Protein AF-F0G5N1-F1 (afdb_monomer_lite)

Structure (mmCIF, N/CA/C/O backbone):
data_AF-F0G5N1-F1
#
_entry.id   AF-F0G5N1-F1
#
loop_
_atom_site.group_PDB
_atom_site.id
_atom_site.type_symbol
_atom_site.label_atom_id
_atom_site.label_alt_id
_atom_site.label_comp_id
_atom_site.label_asym_id
_atom_site.label_entity_id
_atom_site.label_seq_id
_atom_site.pdbx_PDB_ins_code
_atom_site.Cartn_x
_atom_site.Cartn_y
_atom_site.Cartn_z
_atom_site.occupancy
_atom_site.B_iso_or_equiv
_atom_site.auth_seq_id
_atom_site.auth_comp_id
_atom_site.auth_asym_id
_atom_site.auth_atom_id
_atom_site.pdbx_PDB_model_num
ATOM 1 N N . MET A 1 1 ? 27.054 -14.578 11.224 1.00 47.31 1 MET A N 1
ATOM 2 C CA . MET A 1 1 ? 26.216 -15.204 10.179 1.00 47.31 1 MET A CA 1
ATOM 3 C C . MET A 1 1 ? 25.642 -14.077 9.325 1.00 47.31 1 MET A C 1
ATOM 5 O O . MET A 1 1 ? 25.697 -12.937 9.751 1.00 47.31 1 MET A O 1
ATOM 9 N N . SER A 1 2 ? 25.310 -14.370 8.075 1.00 49.06 2 SER A N 1
ATOM 10 C CA . SER A 1 2 ? 25.343 -13.484 6.900 1.00 49.06 2 SER A CA 1
ATOM 11 C C . SER A 1 2 ? 24.280 -12.358 6.835 1.00 49.06 2 SER A C 1
ATOM 13 O O . SER A 1 2 ? 23.514 -12.326 5.884 1.00 49.06 2 SER A O 1
ATOM 15 N N . ASP A 1 3 ? 24.235 -11.411 7.776 1.00 62.47 3 ASP A N 1
ATOM 16 C CA . ASP A 1 3 ? 23.139 -10.412 7.844 1.00 62.47 3 ASP A CA 1
ATOM 17 C C . ASP A 1 3 ? 23.332 -9.131 6.999 1.00 62.47 3 ASP A C 1
ATOM 19 O O . ASP A 1 3 ? 22.453 -8.276 6.939 1.00 62.47 3 ASP A O 1
ATOM 23 N N . THR A 1 4 ? 24.475 -8.940 6.331 1.00 57.16 4 THR A N 1
ATOM 24 C CA . THR A 1 4 ? 24.813 -7.635 5.711 1.00 57.16 4 THR A CA 1
ATOM 25 C C . THR A 1 4 ? 24.455 -7.517 4.219 1.00 57.16 4 THR A C 1
ATOM 27 O O . THR A 1 4 ? 24.515 -6.420 3.662 1.00 57.16 4 THR A O 1
ATOM 30 N N . GLN A 1 5 ? 24.069 -8.610 3.550 1.00 58.44 5 GLN A N 1
ATOM 31 C CA . GLN A 1 5 ? 23.867 -8.638 2.089 1.00 58.44 5 GLN A CA 1
ATOM 32 C C . GLN A 1 5 ? 22.385 -8.555 1.660 1.00 58.44 5 GLN A C 1
ATOM 34 O O . GLN A 1 5 ? 22.106 -8.136 0.536 1.00 58.44 5 GLN A O 1
ATOM 39 N N . ASP A 1 6 ? 21.437 -8.893 2.539 1.00 69.12 6 ASP A N 1
ATOM 40 C CA . ASP A 1 6 ? 20.023 -9.099 2.175 1.00 69.12 6 ASP A CA 1
ATOM 41 C C . ASP A 1 6 ? 19.274 -7.822 1.776 1.00 69.12 6 ASP A C 1
ATOM 43 O O . ASP A 1 6 ? 18.419 -7.850 0.890 1.00 69.12 6 ASP A O 1
ATOM 47 N N . TRP A 1 7 ? 19.636 -6.669 2.341 1.00 72.38 7 TRP A N 1
ATOM 48 C CA . TRP A 1 7 ? 19.013 -5.393 1.968 1.00 72.38 7 TRP A CA 1
ATOM 49 C C . TRP A 1 7 ? 19.323 -4.991 0.518 1.00 72.38 7 TRP A C 1
ATOM 51 O O . TRP A 1 7 ? 18.524 -4.330 -0.133 1.00 72.38 7 TRP A O 1
ATOM 61 N N . ARG A 1 8 ? 20.465 -5.414 -0.046 1.00 74.06 8 ARG A N 1
ATOM 62 C CA . ARG A 1 8 ? 20.776 -5.117 -1.457 1.00 74.06 8 ARG A CA 1
ATOM 63 C C . ARG A 1 8 ? 19.803 -5.823 -2.386 1.00 74.06 8 ARG A C 1
ATOM 65 O O . ARG A 1 8 ? 19.504 -5.309 -3.457 1.00 74.06 8 ARG A O 1
ATOM 72 N N . ALA A 1 9 ? 19.295 -6.978 -1.961 1.00 74.88 9 ALA A N 1
ATOM 73 C CA . ALA A 1 9 ? 18.323 -7.725 -2.729 1.00 74.88 9 ALA A CA 1
ATOM 74 C C . ALA A 1 9 ? 17.002 -6.939 -2.857 1.00 74.88 9 ALA A C 1
ATOM 76 O O . ALA A 1 9 ? 16.351 -7.038 -3.893 1.00 74.88 9 ALA A O 1
ATOM 77 N N . THR A 1 10 ? 16.614 -6.121 -1.867 1.00 77.44 10 THR A N 1
ATOM 78 C CA . THR A 1 10 ? 15.389 -5.296 -1.950 1.00 77.44 10 THR A CA 1
ATOM 79 C C . THR A 1 10 ? 15.503 -4.139 -2.935 1.00 77.44 10 THR A C 1
ATOM 81 O O . THR A 1 10 ? 14.481 -3.662 -3.410 1.00 77.44 10 THR A O 1
ATOM 84 N N . LEU A 1 11 ? 16.720 -3.726 -3.290 1.00 78.50 11 LEU A N 1
ATOM 85 C CA . LEU A 1 11 ? 16.973 -2.660 -4.262 1.00 78.50 11 LEU A CA 1
ATOM 86 C C . LEU A 1 11 ? 17.160 -3.166 -5.694 1.00 78.50 11 LEU A C 1
ATOM 88 O O . LEU A 1 11 ? 17.435 -2.367 -6.586 1.00 78.50 11 LEU A O 1
ATOM 92 N N . ASP A 1 12 ? 17.040 -4.475 -5.924 1.00 82.31 12 ASP A N 1
ATOM 93 C CA . ASP A 1 12 ? 17.189 -5.057 -7.252 1.00 82.31 12 ASP A CA 1
ATOM 94 C C . ASP A 1 12 ? 16.076 -4.546 -8.198 1.00 82.31 12 ASP A C 1
ATOM 96 O O . ASP A 1 12 ? 14.892 -4.819 -7.954 1.00 82.31 12 ASP A O 1
ATOM 100 N N . PRO A 1 13 ? 16.412 -3.836 -9.295 1.00 78.94 13 PRO A N 1
ATOM 101 C CA . PRO A 1 13 ? 15.431 -3.375 -10.281 1.00 78.94 13 PRO A CA 1
ATOM 102 C C . PRO A 1 13 ? 14.698 -4.520 -10.993 1.00 78.94 13 PRO A C 1
ATOM 104 O O . PRO A 1 13 ? 13.602 -4.322 -11.521 1.00 78.94 13 PRO A O 1
ATOM 107 N N . ALA A 1 14 ? 15.287 -5.721 -11.022 1.00 82.06 14 ALA A N 1
ATOM 108 C CA . ALA A 1 14 ? 14.671 -6.910 -11.602 1.00 82.06 14 ALA A CA 1
ATOM 109 C C . ALA A 1 14 ? 13.633 -7.555 -10.670 1.00 82.06 14 ALA A C 1
ATOM 111 O O . ALA A 1 14 ? 12.860 -8.407 -11.113 1.00 82.06 14 ALA A O 1
ATOM 112 N N . ARG A 1 15 ? 13.575 -7.153 -9.392 1.00 82.50 15 ARG A N 1
ATOM 113 C CA . ARG A 1 15 ? 12.568 -7.646 -8.452 1.00 82.50 15 ARG A CA 1
ATOM 114 C C . ARG A 1 15 ? 11.193 -7.112 -8.836 1.00 82.50 15 ARG A C 1
ATOM 116 O O . ARG A 1 15 ? 10.990 -5.907 -8.984 1.00 82.50 15 ARG A O 1
ATOM 123 N N . LYS A 1 16 ? 10.242 -8.030 -8.967 1.00 84.88 16 LYS A N 1
ATOM 124 C CA . LYS A 1 16 ? 8.851 -7.726 -9.289 1.00 84.88 16 LYS A CA 1
ATOM 125 C C . LYS A 1 16 ? 7.947 -8.108 -8.130 1.00 84.88 16 LYS A C 1
ATOM 127 O O . LYS A 1 16 ? 8.189 -9.098 -7.440 1.00 84.88 16 LYS A O 1
ATOM 132 N N . SER A 1 17 ? 6.936 -7.282 -7.907 1.00 84.50 17 SER A N 1
ATOM 133 C CA . SER A 1 17 ? 5.834 -7.603 -7.014 1.00 84.50 17 SER A CA 1
ATOM 134 C C . SER A 1 17 ? 4.906 -8.609 -7.687 1.00 84.50 17 SER A C 1
ATOM 136 O O . SER A 1 17 ? 4.835 -8.687 -8.912 1.00 84.50 17 SER A O 1
ATOM 138 N N . TRP A 1 18 ? 4.153 -9.346 -6.878 1.00 85.56 18 TRP A N 1
ATOM 139 C CA . TRP A 1 18 ? 2.984 -10.091 -7.350 1.00 85.56 18 TRP A CA 1
ATOM 140 C C . TRP A 1 18 ? 1.841 -9.154 -7.770 1.00 85.56 18 TRP A C 1
ATOM 142 O O . TRP A 1 18 ? 0.916 -9.580 -8.452 1.00 85.56 18 TRP A O 1
ATOM 152 N N . LEU A 1 19 ? 1.907 -7.886 -7.355 1.00 84.12 19 LEU A N 1
ATOM 153 C CA . LEU A 1 19 ? 0.969 -6.846 -7.737 1.00 84.12 19 LEU A CA 1
ATOM 154 C C . LEU A 1 19 ? 1.426 -6.176 -9.042 1.00 84.12 19 LEU A C 1
ATOM 156 O O . LEU A 1 19 ? 2.475 -5.528 -9.070 1.00 84.12 19 LEU A O 1
ATOM 160 N N . ASP A 1 20 ? 0.625 -6.298 -10.101 1.00 85.81 20 ASP A N 1
ATOM 161 C CA . ASP A 1 20 ? 0.945 -5.747 -11.426 1.00 85.81 20 ASP A CA 1
ATOM 162 C C . ASP A 1 20 ? 1.105 -4.220 -11.409 1.00 85.81 20 ASP A C 1
ATOM 164 O O . ASP A 1 20 ? 2.004 -3.685 -12.056 1.00 85.81 20 ASP A O 1
ATOM 168 N N . THR A 1 21 ? 0.301 -3.516 -10.607 1.00 85.31 21 THR A N 1
ATOM 169 C CA . THR A 1 21 ? 0.353 -2.049 -10.480 1.00 85.31 21 THR A CA 1
ATOM 170 C C . THR A 1 21 ? 1.660 -1.559 -9.854 1.00 85.31 21 THR A C 1
ATOM 172 O O . THR A 1 21 ? 2.141 -0.488 -10.205 1.00 85.31 21 THR A O 1
ATOM 175 N N . ALA A 1 22 ? 2.295 -2.361 -8.992 1.00 84.06 22 ALA A N 1
ATOM 176 C CA . ALA A 1 22 ? 3.607 -2.056 -8.417 1.00 84.06 22 ALA A CA 1
ATOM 177 C C . ALA A 1 22 ? 4.778 -2.361 -9.371 1.00 84.06 22 ALA A C 1
ATOM 179 O O . ALA A 1 22 ? 5.924 -2.026 -9.068 1.00 84.06 22 ALA A O 1
ATOM 180 N N . ASN A 1 23 ? 4.515 -3.029 -10.500 1.00 83.75 23 ASN A N 1
ATOM 181 C CA . ASN A 1 23 ? 5.511 -3.338 -11.526 1.00 83.75 23 ASN A CA 1
ATOM 182 C C . ASN A 1 23 ? 5.537 -2.309 -12.665 1.00 83.75 23 ASN A C 1
ATOM 184 O O . ASN A 1 23 ? 6.441 -2.391 -13.509 1.00 83.75 23 ASN A O 1
ATOM 188 N N . ASP A 1 24 ? 4.567 -1.389 -12.695 1.00 84.06 24 ASP A N 1
ATOM 189 C CA . ASP A 1 24 ? 4.453 -0.338 -13.701 1.00 84.06 24 ASP A CA 1
ATOM 190 C C . ASP A 1 24 ? 5.612 0.669 -13.551 1.00 84.06 24 ASP A C 1
ATOM 192 O O . ASP A 1 24 ? 5.824 1.200 -12.457 1.00 84.06 24 ASP 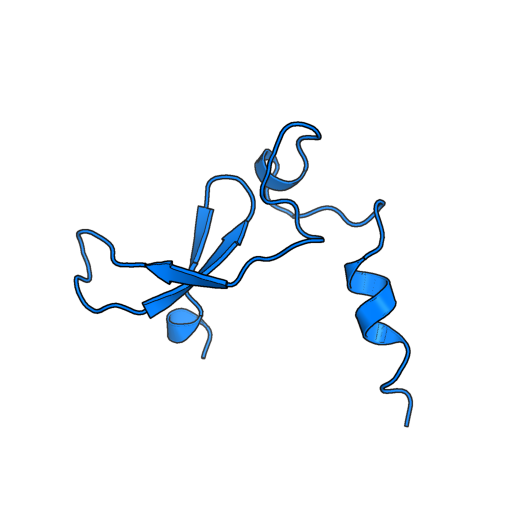A O 1
ATOM 196 N N . PRO A 1 25 ? 6.379 0.951 -14.621 1.00 79.12 25 PRO A N 1
ATOM 197 C CA . PRO A 1 25 ? 7.453 1.943 -14.587 1.00 79.12 25 PRO A CA 1
ATOM 198 C C . PRO A 1 25 ? 6.988 3.374 -14.265 1.00 79.12 25 PRO A C 1
ATOM 200 O O . PRO A 1 25 ? 7.827 4.195 -13.904 1.00 79.12 25 PRO A O 1
ATOM 203 N N . ALA A 1 26 ? 5.697 3.688 -14.404 1.00 83.12 26 ALA A N 1
ATOM 204 C CA . ALA A 1 26 ? 5.110 4.974 -14.030 1.00 83.12 26 ALA A CA 1
ATOM 205 C C . ALA A 1 26 ? 4.572 5.008 -12.586 1.00 83.12 26 ALA A C 1
ATOM 207 O O . ALA A 1 26 ? 4.056 6.039 -12.158 1.00 83.12 26 ALA A O 1
ATOM 208 N N . CYS A 1 27 ? 4.655 3.905 -11.835 1.00 82.19 27 CYS A N 1
ATOM 209 C CA . CYS A 1 27 ? 4.195 3.856 -10.453 1.00 82.19 27 CYS A CA 1
ATOM 210 C C . CYS A 1 27 ? 5.211 4.501 -9.499 1.00 82.19 27 CYS A C 1
ATOM 212 O O . CYS A 1 27 ? 6.382 4.123 -9.474 1.00 82.19 27 CYS A O 1
ATOM 214 N N . ASP A 1 28 ? 4.739 5.406 -8.640 1.00 82.38 28 ASP A N 1
ATOM 215 C CA . ASP A 1 28 ? 5.553 6.031 -7.588 1.00 82.38 28 ASP A CA 1
ATOM 216 C C . ASP A 1 28 ? 5.894 5.067 -6.430 1.00 82.38 28 ASP A C 1
ATOM 218 O O . ASP A 1 28 ? 6.789 5.339 -5.623 1.00 82.38 28 ASP A O 1
ATOM 222 N N . PHE A 1 29 ? 5.203 3.922 -6.343 1.00 86.44 29 PHE A N 1
ATOM 223 C CA . PHE A 1 29 ? 5.280 2.968 -5.227 1.00 86.44 29 PHE A CA 1
ATOM 224 C C . PHE A 1 29 ? 5.681 1.544 -5.658 1.00 86.44 29 PHE A C 1
ATOM 226 O O . PHE A 1 29 ? 4.933 0.587 -5.420 1.00 86.44 29 PHE A O 1
ATOM 233 N N . PRO A 1 30 ? 6.859 1.352 -6.277 1.00 85.62 30 PRO A N 1
ATOM 234 C CA . PRO A 1 30 ? 7.330 0.025 -6.644 1.00 85.62 30 PRO A CA 1
ATOM 235 C C . PRO A 1 30 ? 7.860 -0.744 -5.418 1.00 85.62 30 PRO A C 1
ATOM 237 O O . PRO A 1 30 ? 8.140 -0.170 -4.359 1.00 85.62 30 PRO A O 1
ATOM 240 N N . ILE A 1 31 ? 8.054 -2.060 -5.568 1.00 86.06 31 ILE A N 1
ATOM 241 C CA . ILE A 1 31 ? 8.519 -2.960 -4.488 1.00 86.06 31 ILE A CA 1
ATOM 242 C C . ILE A 1 31 ? 9.904 -2.598 -3.918 1.00 86.06 31 ILE A C 1
ATOM 244 O O . ILE A 1 31 ? 10.285 -3.088 -2.859 1.00 86.06 31 ILE A O 1
ATOM 248 N N . GLN A 1 32 ? 10.670 -1.751 -4.604 1.00 83.81 32 GLN A N 1
ATOM 249 C CA . GLN A 1 32 ? 11.988 -1.296 -4.168 1.00 83.81 32 GLN A CA 1
ATOM 250 C C . GLN A 1 32 ? 11.925 -0.180 -3.115 1.00 83.81 32 GLN A C 1
ATOM 252 O O . GLN A 1 32 ? 12.834 -0.084 -2.292 1.00 83.81 32 GLN A O 1
ATOM 257 N N . THR A 1 33 ? 10.889 0.667 -3.134 1.00 82.69 33 THR A N 1
ATOM 258 C CA . THR A 1 33 ? 10.818 1.855 -2.263 1.00 82.69 33 THR A CA 1
ATOM 259 C C . THR A 1 33 ? 10.106 1.556 -0.949 1.00 82.69 33 THR A C 1
ATOM 261 O O . THR A 1 33 ? 10.575 1.999 0.096 1.00 82.69 33 THR A O 1
ATOM 264 N N . LEU A 1 34 ? 8.987 0.818 -1.002 1.00 84.06 34 LEU A N 1
ATOM 265 C CA . LEU A 1 34 ? 8.153 0.440 0.154 1.00 84.06 34 LEU A CA 1
ATOM 266 C C . LEU A 1 34 ? 8.037 1.553 1.221 1.00 84.06 34 LEU A C 1
ATOM 268 O O . LEU A 1 34 ? 8.4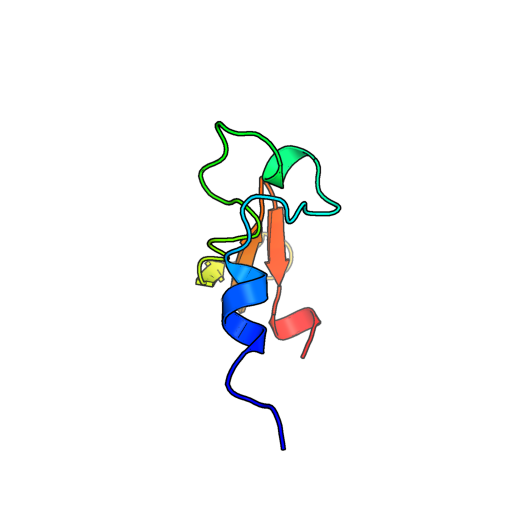78 1.369 2.360 1.00 84.06 34 LEU A O 1
ATOM 272 N N . PRO A 1 35 ? 7.476 2.729 0.882 1.00 87.31 35 PRO A N 1
ATOM 273 C CA . PRO A 1 35 ? 7.387 3.829 1.829 1.00 87.31 35 PRO A CA 1
ATOM 274 C C . PRO A 1 35 ? 6.386 3.510 2.942 1.00 87.31 35 PRO A C 1
ATOM 276 O O . PRO A 1 35 ? 5.281 3.022 2.696 1.00 87.31 35 PRO A O 1
ATOM 279 N N . PHE A 1 36 ? 6.772 3.839 4.172 1.00 88.12 36 PHE A N 1
ATOM 280 C CA . PHE A 1 36 ? 5.918 3.709 5.345 1.00 88.12 36 PHE A CA 1
ATOM 281 C C . PHE A 1 36 ? 5.030 4.942 5.500 1.00 88.12 36 PHE A C 1
ATOM 283 O O . PHE A 1 36 ? 5.495 6.079 5.401 1.00 88.12 36 PHE A O 1
ATOM 290 N N . GLY A 1 37 ? 3.757 4.711 5.798 1.00 88.62 37 GLY A N 1
ATOM 291 C CA . GLY A 1 37 ? 2.773 5.749 6.062 1.00 88.62 37 GLY A CA 1
ATOM 292 C C . GLY A 1 37 ? 1.816 5.348 7.176 1.00 88.62 37 GLY A C 1
ATOM 293 O O . GLY A 1 37 ? 1.712 4.180 7.550 1.00 88.62 37 GLY A O 1
ATOM 294 N N . ILE A 1 38 ? 1.108 6.337 7.713 1.00 91.12 38 ILE A N 1
ATOM 295 C CA . ILE A 1 38 ? -0.021 6.102 8.609 1.00 91.12 38 ILE A CA 1
ATOM 296 C C . ILE A 1 38 ? -1.297 6.258 7.793 1.00 91.12 38 ILE A C 1
ATOM 298 O O . ILE A 1 38 ? -1.495 7.292 7.156 1.00 91.12 38 ILE A O 1
ATOM 302 N N . PHE A 1 39 ? -2.153 5.243 7.821 1.00 90.44 39 PHE A N 1
ATOM 303 C CA . PHE A 1 39 ? -3.425 5.250 7.112 1.00 90.44 39 PHE A CA 1
ATOM 304 C C . PHE A 1 39 ? -4.575 4.877 8.049 1.00 90.44 39 PHE A C 1
ATOM 306 O O . PHE A 1 39 ? -4.390 4.301 9.124 1.00 90.44 39 PHE A O 1
ATOM 313 N N . SER A 1 40 ? -5.780 5.226 7.627 1.00 89.88 40 SER A N 1
ATOM 314 C CA . SER A 1 40 ? -7.032 4.747 8.197 1.00 89.88 40 SER A CA 1
ATOM 315 C C . SER A 1 40 ? -8.002 4.477 7.057 1.00 89.88 40 SER A C 1
ATOM 317 O O . SER A 1 40 ? -7.894 5.063 5.978 1.00 89.88 40 SER A O 1
ATOM 319 N N . ASP A 1 41 ? -8.928 3.549 7.274 1.00 88.94 41 ASP A N 1
ATOM 320 C CA . ASP A 1 41 ? -9.930 3.176 6.283 1.00 88.94 41 ASP A CA 1
ATOM 321 C C . ASP A 1 41 ? -11.342 3.337 6.863 1.00 88.94 41 ASP A C 1
ATOM 323 O O . ASP A 1 41 ? -11.534 3.483 8.073 1.00 88.94 41 ASP A O 1
ATOM 327 N N . ALA A 1 42 ? -12.354 3.325 5.994 1.00 89.25 42 A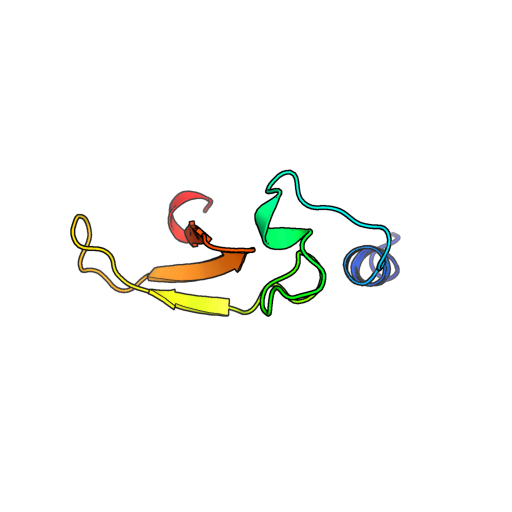LA A N 1
ATOM 328 C CA . ALA A 1 42 ? -13.742 3.533 6.406 1.00 89.25 42 ALA A CA 1
ATOM 329 C C . ALA A 1 42 ? -14.286 2.432 7.338 1.00 89.25 42 ALA A C 1
ATOM 331 O 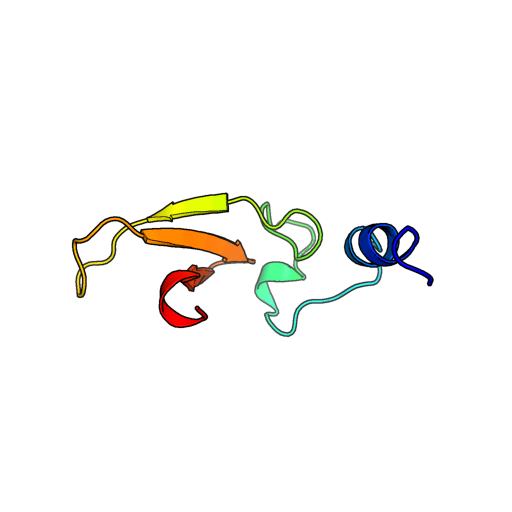O . ALA A 1 42 ? -15.247 2.672 8.068 1.00 89.25 42 ALA A O 1
ATOM 332 N N . LYS A 1 43 ? -13.706 1.225 7.316 1.00 88.00 43 LYS A N 1
ATOM 333 C CA . LYS A 1 43 ? -14.097 0.107 8.191 1.00 88.00 43 LYS A CA 1
ATOM 334 C C . LYS A 1 43 ? -13.401 0.188 9.546 1.00 88.00 43 LYS A C 1
ATOM 336 O O . LYS A 1 43 ? -13.935 -0.300 10.538 1.00 88.00 43 LYS A O 1
ATOM 341 N N . GLN A 1 44 ? -12.220 0.786 9.591 1.00 84.94 44 GLN A N 1
ATOM 342 C CA . GLN A 1 44 ? -11.372 0.850 10.762 1.00 84.94 44 GLN A CA 1
ATOM 343 C C . GLN A 1 44 ? -10.718 2.242 10.874 1.00 84.94 44 GLN A C 1
ATOM 345 O O . GLN A 1 44 ? -9.631 2.469 10.326 1.00 84.94 44 GLN A O 1
ATOM 350 N N . PRO A 1 45 ? -11.331 3.156 11.650 1.00 87.31 45 PRO A N 1
ATOM 351 C CA . PRO A 1 45 ? -10.894 4.549 11.759 1.00 87.31 45 PRO A CA 1
ATOM 352 C C . PRO A 1 45 ? -9.606 4.726 12.574 1.00 87.31 45 PRO A C 1
ATOM 354 O O . PRO A 1 45 ? -9.005 5.797 12.548 1.00 87.31 45 PRO A O 1
ATOM 357 N N . ALA A 1 46 ? -9.175 3.698 13.312 1.00 89.31 46 ALA A N 1
ATOM 358 C CA . ALA A 1 46 ? -7.918 3.740 14.046 1.00 89.31 46 ALA A CA 1
ATOM 359 C C . ALA A 1 46 ? -6.738 3.865 13.071 1.00 89.31 46 ALA A C 1
ATOM 361 O O . ALA A 1 46 ? -6.647 3.102 12.111 1.00 89.31 46 ALA A O 1
ATOM 362 N N . HIS A 1 47 ? -5.845 4.816 13.338 1.00 90.06 47 HIS A N 1
ATOM 363 C CA . HIS A 1 47 ? -4.640 5.043 12.549 1.00 90.06 47 HIS A CA 1
ATOM 364 C C . HIS A 1 47 ? -3.673 3.863 12.700 1.00 90.06 47 HIS A C 1
ATOM 366 O O . HIS A 1 47 ? -3.279 3.526 13.818 1.00 90.06 47 HIS A O 1
ATOM 372 N N . ARG A 1 48 ? -3.290 3.248 11.580 1.00 90.62 48 ARG A N 1
ATOM 373 C CA . ARG A 1 48 ? -2.380 2.097 11.523 1.00 90.62 48 ARG A CA 1
ATOM 374 C C . ARG A 1 48 ? -1.188 2.389 10.629 1.00 90.62 48 ARG A C 1
ATOM 376 O O . ARG A 1 48 ? -1.263 3.209 9.716 1.00 90.62 48 ARG A O 1
ATOM 383 N N . ALA A 1 49 ? -0.081 1.711 10.915 1.00 92.19 49 ALA A N 1
ATOM 384 C CA . ALA A 1 49 ? 1.083 1.738 10.050 1.00 92.19 49 ALA A CA 1
ATOM 385 C C . ALA A 1 49 ? 0.821 0.860 8.823 1.00 92.19 49 ALA A C 1
ATOM 387 O O . ALA A 1 49 ? 0.392 -0.287 8.952 1.00 92.19 49 ALA A O 1
ATOM 388 N N . GLY A 1 50 ? 1.086 1.403 7.643 1.00 91.88 50 GLY A N 1
ATOM 389 C CA . GLY A 1 50 ? 0.977 0.685 6.387 1.00 91.88 50 GLY A CA 1
ATOM 390 C C . GLY A 1 50 ? 2.116 1.020 5.439 1.00 91.88 50 GLY A C 1
ATOM 391 O O . GLY A 1 50 ? 2.837 2.001 5.626 1.00 91.88 50 GLY A O 1
ATOM 392 N N . VAL A 1 51 ? 2.277 0.184 4.422 1.00 92.00 51 VAL A N 1
ATOM 393 C CA . VAL A 1 51 ? 3.268 0.367 3.358 1.00 92.00 51 VAL A CA 1
ATOM 394 C C . VAL A 1 51 ? 2.545 0.491 2.031 1.00 92.00 51 VAL A C 1
ATOM 396 O O . VAL A 1 51 ? 1.728 -0.368 1.702 1.00 92.00 51 VAL A O 1
ATOM 399 N N . ALA A 1 52 ? 2.836 1.542 1.266 1.00 89.88 52 ALA A N 1
ATOM 400 C CA . ALA A 1 52 ? 2.278 1.673 -0.077 1.00 89.88 52 ALA A CA 1
ATOM 401 C C . ALA A 1 52 ? 3.001 0.728 -1.049 1.00 89.88 52 ALA A C 1
ATOM 403 O O . ALA A 1 52 ? 4.233 0.677 -1.082 1.00 89.88 52 ALA A O 1
ATOM 404 N N . LEU A 1 53 ? 2.229 -0.016 -1.837 1.00 88.81 53 LEU A N 1
ATOM 405 C CA . LEU A 1 53 ? 2.708 -0.921 -2.874 1.00 88.81 53 LEU A CA 1
ATOM 406 C C . LEU A 1 53 ? 1.750 -0.834 -4.061 1.00 88.81 53 LEU A C 1
ATOM 408 O O 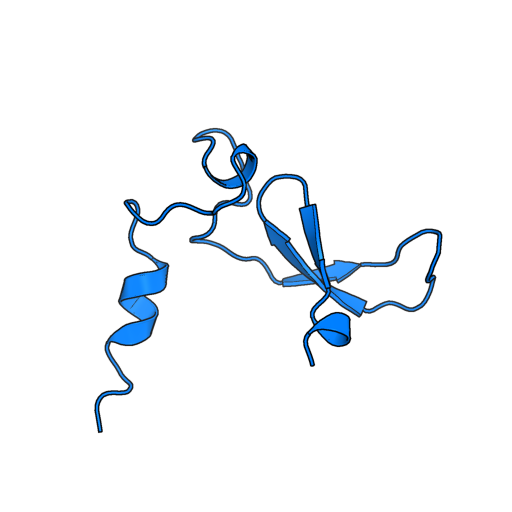. LEU A 1 53 ? 0.617 -1.305 -3.981 1.00 88.81 53 LEU A O 1
ATOM 412 N N . GLY A 1 54 ? 2.201 -0.238 -5.163 1.00 87.19 54 GLY A N 1
ATOM 413 C CA . GLY A 1 54 ? 1.339 0.016 -6.311 1.00 87.19 54 GLY A CA 1
ATOM 414 C C . GLY A 1 54 ? 0.182 0.947 -5.948 1.00 87.19 54 GLY A C 1
ATOM 415 O O . GLY A 1 54 ? 0.379 2.045 -5.434 1.00 87.19 54 GLY A O 1
ATOM 416 N N . ASP A 1 55 ? -1.034 0.476 -6.196 1.00 88.31 55 ASP A N 1
ATOM 417 C CA . ASP A 1 55 ? -2.300 1.133 -5.857 1.00 88.31 55 ASP A CA 1
ATOM 418 C C . ASP A 1 55 ? -2.894 0.668 -4.513 1.00 88.31 55 ASP A C 1
ATOM 420 O O . ASP A 1 55 ? -3.998 1.078 -4.149 1.00 88.31 55 ASP A O 1
ATOM 424 N N . GLN A 1 56 ? -2.183 -0.181 -3.764 1.00 88.88 56 GLN A N 1
ATOM 425 C CA . GLN A 1 56 ? -2.648 -0.739 -2.494 1.00 88.88 56 GLN A CA 1
ATOM 426 C C . GLN A 1 56 ? -1.773 -0.320 -1.310 1.00 88.88 56 GLN A C 1
ATOM 428 O O . GLN A 1 56 ? -0.610 0.057 -1.449 1.00 88.88 56 GLN A O 1
ATOM 433 N N . ILE A 1 57 ? -2.352 -0.414 -0.112 1.00 89.81 57 ILE A N 1
ATOM 434 C CA . ILE A 1 57 ? -1.651 -0.212 1.157 1.00 89.81 57 ILE A CA 1
ATOM 435 C C . ILE A 1 57 ? -1.654 -1.539 1.911 1.00 89.81 57 ILE A C 1
ATOM 437 O O . ILE A 1 57 ? -2.709 -2.107 2.190 1.00 89.81 57 ILE A O 1
ATOM 441 N N . VAL A 1 58 ? -0.466 -2.024 2.254 1.00 89.50 58 VAL A N 1
ATOM 442 C CA . VAL A 1 58 ? -0.268 -3.202 3.098 1.00 89.50 58 VAL A CA 1
ATOM 443 C C . VAL A 1 58 ? -0.393 -2.778 4.558 1.00 89.50 58 VAL A C 1
ATOM 445 O O . VAL A 1 58 ? 0.409 -1.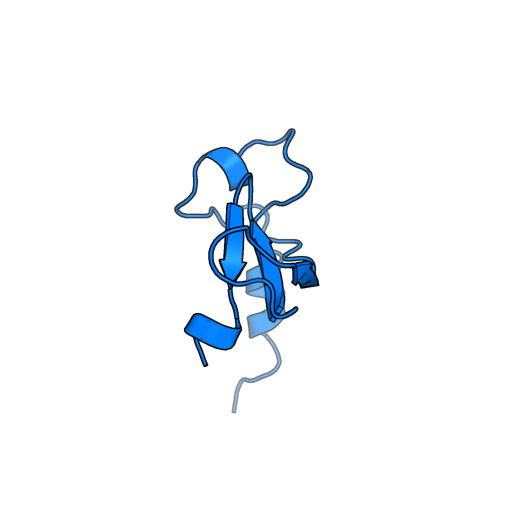975 5.026 1.00 89.50 58 VAL A O 1
ATOM 448 N N . ASP A 1 59 ? -1.379 -3.313 5.280 1.00 90.00 59 ASP A N 1
ATOM 449 C CA . ASP A 1 59 ? -1.564 -3.069 6.716 1.00 90.00 59 ASP A CA 1
ATOM 450 C C . ASP A 1 59 ? -0.541 -3.873 7.533 1.00 90.00 59 ASP A C 1
ATOM 452 O O . ASP A 1 59 ? -0.586 -5.104 7.564 1.00 90.00 59 ASP A O 1
ATOM 456 N N . LEU A 1 60 ? 0.379 -3.184 8.211 1.00 86.94 60 LEU A N 1
ATOM 457 C CA . LEU A 1 60 ? 1.395 -3.840 9.034 1.00 86.94 60 LEU A CA 1
ATOM 458 C C . LEU A 1 60 ? 0.820 -4.386 10.340 1.00 86.94 60 LEU A C 1
ATOM 460 O O . LEU A 1 60 ? 1.346 -5.360 10.866 1.00 86.94 60 LEU A O 1
ATOM 464 N N . ALA A 1 61 ? -0.253 -3.792 10.865 1.00 85.38 61 ALA A N 1
ATOM 465 C CA . ALA A 1 61 ? -0.875 -4.270 12.095 1.00 85.38 61 ALA A CA 1
ATOM 466 C C . ALA A 1 61 ? -1.674 -5.561 11.868 1.00 85.38 61 ALA A C 1
ATOM 468 O O . ALA A 1 61 ? -1.847 -6.335 12.801 1.00 85.38 61 ALA A O 1
ATOM 469 N N . ALA A 1 62 ? -2.143 -5.805 10.641 1.00 84.75 62 ALA A N 1
ATOM 470 C CA . ALA A 1 62 ? -2.770 -7.073 10.270 1.00 84.75 62 ALA A CA 1
ATOM 471 C C . ALA A 1 62 ? -1.754 -8.212 10.051 1.00 84.75 62 ALA A C 1
ATOM 473 O O . ALA A 1 62 ? -2.140 -9.378 10.064 1.00 84.75 62 ALA A O 1
ATOM 474 N N . LEU A 1 63 ? -0.480 -7.875 9.812 1.00 81.12 63 LEU A N 1
ATOM 475 C CA . LEU A 1 63 ? 0.613 -8.825 9.577 1.00 81.12 63 LEU A CA 1
ATOM 476 C C . LEU A 1 63 ? 1.457 -9.124 10.829 1.00 81.12 63 LEU A C 1
ATOM 478 O O . LEU A 1 63 ? 2.256 -10.060 10.788 1.00 81.12 63 LEU A O 1
ATOM 482 N N . ALA A 1 64 ? 1.319 -8.315 11.885 1.00 69.31 64 ALA A N 1
ATOM 483 C CA . ALA A 1 64 ? 2.024 -8.454 13.162 1.00 69.31 64 ALA A CA 1
ATOM 484 C C . ALA A 1 64 ? 1.445 -9.586 14.024 1.00 69.31 64 ALA A C 1
ATOM 486 O O . ALA A 1 64 ? 2.258 -10.279 14.678 1.00 69.31 64 ALA A O 1
#

Secondary structure (DSSP, 8-state):
---SSHHHHHT-TT---SSGGGG-TT-S--TTT--EEEE--SS--S-EEEEEETTEEEEHHHH-

Radius of gyration: 13.73 Å; chains: 1; bounding box: 40×21×29 Å

Sequence (64 aa):
MSDTQDWRATLDPARKSWLDTANDPACDFPIQTLPFGIFSDAKQPAHRAGVALGDQIVDLAALA

pLDDT: mean 82.56, std 9.66, range [47.31, 92.19]

Foldseek 3Di:
DPDPCVLVVLQDLPDADPDPLLVDPPFPAHSSCFDWDWDADPVGRDTFIWTDGRPDTHGVVVVD